Protein AF-A0A3E0WIP9-F1 (afdb_monomer)

pLDDT: mean 90.03, std 8.81, range [59.88, 97.19]

Organism: NCBI:txid302167

Foldseek 3Di:
DVVVVDDPVRAQDDDDDEPPVDDDDDHCQFPPHPDDDPRVVVLVPDQPQVNLVSRLVSSCVVCVVVVNNDPVVVVVSVVNVVVCCVVPVVSNDD

Secondary structure (DSSP, 8-state):
-GGGT--GGGS-----PPPSS--SSS-TTSTTTT--THHHHHHHHS-HHHHHHHHHHHHHHHHHHTT---HHHHHHHHHHHHHHHHH-GGGG--

Solvent-accessible surface area (backbone atoms only — not comparable to full-atom values): 5925 Å² total; per-residue (Å²): 98,62,92,75,70,44,55,80,90,73,59,88,82,82,89,66,90,56,72,82,97,56,82,78,83,76,40,77,86,40,81,77,47,85,59,56,69,70,65,33,52,59,54,68,71,41,53,63,53,55,43,51,50,50,54,52,50,46,54,50,50,52,28,52,77,72,72,59,66,43,73,66,50,55,50,50,56,50,47,55,56,49,49,47,42,71,77,39,44,85,64,53,59,136

Sequence (94 aa):
MKQAGVKRNNGVSMNMEQPHPGSGGRHRETYTYGLSGEKLDEYLDLSHRIALAHDIFDARRIYLKDQLYTHEIRKGLKSVIRKNKELYPDLFKK

Mean predicted aligned error: 4.13 Å

Structure (mmCIF, N/CA/C/O backbone):
data_AF-A0A3E0WIP9-F1
#
_entry.id   AF-A0A3E0WIP9-F1
#
loop_
_atom_site.group_PDB
_atom_site.id
_atom_site.type_symbol
_atom_site.label_atom_id
_atom_site.label_alt_id
_atom_site.label_comp_id
_atom_site.label_asym_id
_atom_site.label_entity_id
_atom_site.label_seq_id
_atom_site.pdbx_PDB_ins_code
_atom_site.Cartn_x
_atom_site.Cartn_y
_atom_site.Cartn_z
_atom_site.occupancy
_atom_site.B_iso_or_equiv
_atom_site.auth_seq_id
_atom_site.auth_comp_id
_atom_site.auth_asym_id
_atom_site.auth_atom_id
_atom_site.pdbx_PDB_model_num
ATOM 1 N N . MET A 1 1 ? 7.739 1.378 -8.201 1.00 81.81 1 MET A N 1
ATOM 2 C CA . MET A 1 1 ? 7.006 1.296 -9.494 1.00 81.81 1 MET A CA 1
ATOM 3 C C . MET A 1 1 ? 7.595 2.199 -10.580 1.00 81.81 1 MET A C 1
ATOM 5 O O . MET A 1 1 ? 8.042 1.664 -11.583 1.00 81.81 1 MET A O 1
ATOM 9 N N . LYS A 1 2 ? 7.655 3.536 -10.415 1.00 82.62 2 LYS A N 1
ATOM 10 C CA . LYS A 1 2 ? 8.227 4.441 -11.446 1.00 82.62 2 LYS A CA 1
ATOM 11 C C . LYS A 1 2 ? 9.701 4.145 -11.760 1.00 82.62 2 LYS A C 1
ATOM 13 O O . LYS A 1 2 ? 10.068 4.120 -12.926 1.00 82.62 2 LYS A O 1
ATOM 18 N N . GLN A 1 3 ? 10.514 3.874 -10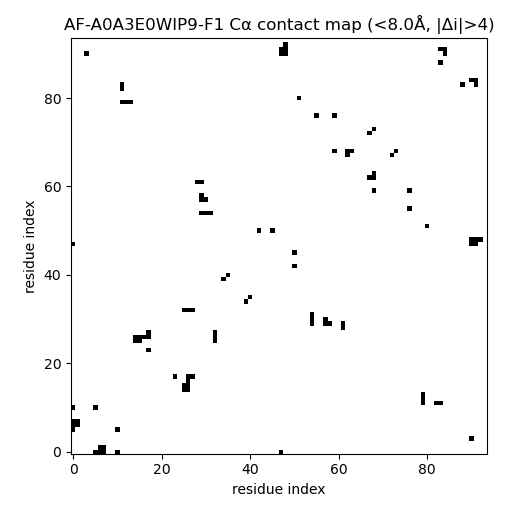.733 1.00 82.06 3 GLN A N 1
ATOM 19 C CA . GLN A 1 3 ? 11.920 3.460 -10.886 1.00 82.06 3 GLN A CA 1
ATOM 20 C C . GLN A 1 3 ? 12.070 2.168 -11.711 1.00 82.06 3 GLN A C 1
ATOM 22 O O . GLN A 1 3 ? 13.072 1.983 -12.383 1.00 82.06 3 GLN A O 1
ATOM 27 N N . ALA A 1 4 ? 11.043 1.313 -11.721 1.00 84.19 4 ALA A N 1
ATOM 28 C CA . ALA A 1 4 ? 10.982 0.097 -12.527 1.00 84.19 4 ALA A CA 1
ATOM 29 C C . ALA A 1 4 ? 10.368 0.320 -13.928 1.00 84.19 4 ALA A C 1
ATOM 31 O O . ALA A 1 4 ? 9.937 -0.630 -14.573 1.00 84.19 4 ALA A O 1
ATOM 32 N N . GLY A 1 5 ? 10.242 1.571 -14.386 1.00 88.19 5 GLY A N 1
ATOM 33 C CA . GLY A 1 5 ? 9.694 1.912 -15.706 1.00 88.19 5 GLY A CA 1
ATOM 34 C C . GLY A 1 5 ? 8.165 1.838 -15.821 1.00 88.19 5 GLY A C 1
ATOM 35 O O . GLY A 1 5 ? 7.610 2.109 -16.887 1.00 88.19 5 GLY A O 1
ATOM 36 N N . VAL A 1 6 ? 7.448 1.523 -14.737 1.00 88.06 6 VAL A N 1
ATOM 37 C CA . VAL A 1 6 ? 5.981 1.450 -14.754 1.00 88.06 6 VAL A CA 1
ATOM 38 C C . VAL A 1 6 ? 5.385 2.859 -14.797 1.00 88.06 6 VAL A C 1
ATOM 40 O O . VAL A 1 6 ? 5.593 3.671 -13.888 1.00 88.06 6 VAL A O 1
ATOM 43 N N . LYS A 1 7 ? 4.601 3.150 -15.846 1.00 88.69 7 LYS A N 1
ATOM 44 C CA . LYS A 1 7 ? 3.869 4.420 -15.981 1.00 88.69 7 LYS A CA 1
ATOM 45 C C . LYS A 1 7 ? 2.904 4.603 -14.810 1.00 88.69 7 LYS A C 1
ATOM 47 O O . LYS A 1 7 ? 2.244 3.658 -14.387 1.00 88.69 7 LYS A O 1
ATOM 52 N N . ARG A 1 8 ? 2.759 5.845 -14.336 1.00 83.44 8 ARG A N 1
ATOM 53 C CA . ARG A 1 8 ? 1.908 6.193 -13.182 1.00 83.44 8 ARG A CA 1
ATOM 54 C C . ARG A 1 8 ? 0.481 5.636 -13.292 1.00 83.44 8 ARG A C 1
ATOM 56 O O . ARG A 1 8 ? -0.037 5.130 -12.306 1.00 83.44 8 A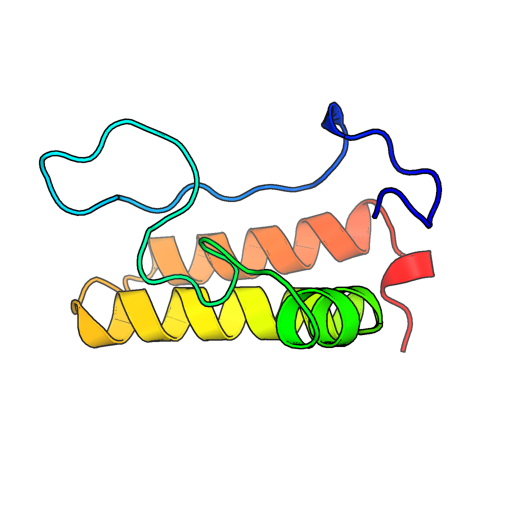RG A O 1
ATOM 63 N N . ASN A 1 9 ? -0.112 5.676 -14.485 1.00 87.25 9 ASN A N 1
ATOM 64 C CA . ASN A 1 9 ? -1.495 5.238 -14.723 1.00 87.25 9 ASN A CA 1
ATOM 65 C C . ASN A 1 9 ? -1.658 3.713 -14.826 1.00 87.25 9 ASN A C 1
ATOM 67 O O . ASN A 1 9 ? -2.781 3.229 -14.880 1.00 87.25 9 ASN A O 1
ATOM 71 N N . ASN A 1 10 ? -0.554 2.962 -14.834 1.00 89.06 10 ASN A N 1
ATOM 72 C CA . ASN A 1 10 ? -0.565 1.503 -14.927 1.00 89.06 10 ASN A CA 1
ATOM 73 C C . ASN A 1 10 ? -0.333 0.839 -13.557 1.00 89.06 10 ASN A C 1
ATOM 75 O O . ASN A 1 10 ? -0.353 -0.387 -13.446 1.00 89.06 10 ASN A O 1
ATOM 79 N N . GLY A 1 11 ? -0.081 1.625 -12.506 1.00 88.00 11 GLY A N 1
ATOM 80 C CA . GLY A 1 11 ? 0.055 1.107 -11.148 1.00 88.00 11 GLY A CA 1
ATOM 81 C C . GLY A 1 11 ? -1.276 0.591 -10.598 1.00 88.00 11 GLY A C 1
ATOM 82 O O . GLY A 1 11 ? -2.338 1.133 -10.896 1.00 88.00 11 GLY A O 1
ATOM 83 N N . VAL A 1 12 ? -1.220 -0.440 -9.756 1.00 91.56 12 VAL A N 1
ATOM 84 C CA . VAL A 1 12 ? -2.392 -0.905 -9.007 1.00 91.56 12 VAL A CA 1
ATOM 85 C C . VAL A 1 12 ? -2.587 0.011 -7.802 1.00 91.56 12 VAL A C 1
ATOM 87 O O . VAL A 1 12 ? -1.693 0.127 -6.966 1.00 91.56 12 VAL A O 1
ATOM 90 N N . SER A 1 13 ? -3.755 0.636 -7.696 1.00 87.12 13 SER A N 1
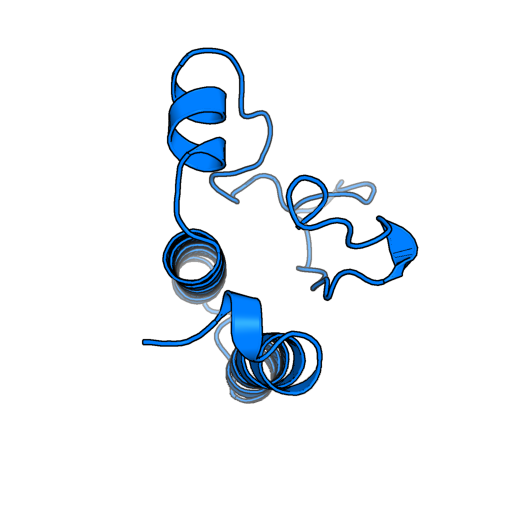ATOM 91 C CA . SER A 1 13 ? -4.148 1.461 -6.553 1.00 87.12 13 SER A CA 1
ATOM 92 C C . SER A 1 13 ? -5.357 0.870 -5.827 1.00 87.12 13 SER A C 1
ATOM 94 O O . SER A 1 13 ? -6.125 0.082 -6.385 1.00 87.12 13 SER A O 1
ATOM 96 N N . MET A 1 14 ? -5.520 1.253 -4.562 1.00 88.81 14 MET A N 1
ATOM 97 C CA . MET 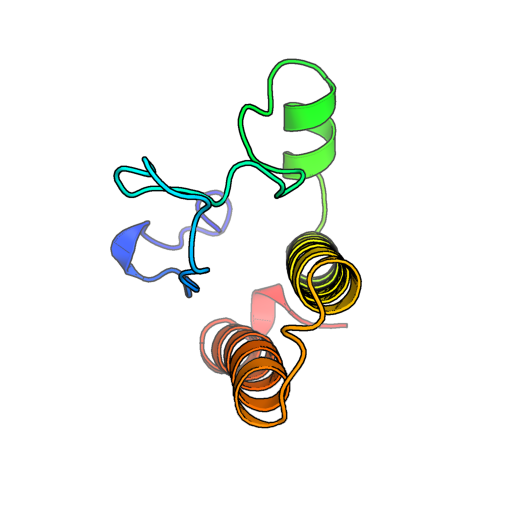A 1 14 ? -6.726 1.006 -3.778 1.00 88.81 14 MET A CA 1
ATOM 98 C C . MET A 1 14 ? -7.174 2.311 -3.133 1.00 88.81 14 MET A C 1
ATOM 100 O O . MET A 1 14 ? -6.343 3.079 -2.650 1.00 88.81 14 MET A O 1
ATOM 104 N N . ASN A 1 15 ? -8.482 2.550 -3.138 1.00 87.06 15 ASN A N 1
ATOM 105 C CA . ASN A 1 15 ? -9.082 3.657 -2.409 1.00 87.06 15 ASN A CA 1
ATOM 106 C C . ASN A 1 15 ? -9.564 3.141 -1.053 1.00 87.06 15 ASN A C 1
ATOM 108 O O . ASN A 1 15 ? -10.113 2.043 -0.969 1.00 87.06 15 ASN A O 1
ATOM 112 N N . MET A 1 16 ? -9.358 3.946 -0.017 1.00 89.12 16 MET A N 1
ATOM 113 C CA . MET A 1 16 ? -9.900 3.720 1.318 1.00 89.12 16 MET A CA 1
ATOM 114 C C . MET A 1 16 ? -10.859 4.863 1.651 1.00 89.12 16 MET A C 1
ATOM 116 O O . MET A 1 16 ? -10.630 6.000 1.231 1.00 89.12 16 MET A O 1
ATOM 120 N N . GLU A 1 17 ? -11.923 4.552 2.385 1.00 80.38 17 GLU A N 1
ATOM 121 C CA . GLU A 1 17 ? -12.883 5.543 2.875 1.00 80.38 17 GLU A CA 1
ATOM 122 C C . GLU A 1 17 ? -12.202 6.491 3.859 1.00 80.38 17 GLU A C 1
ATOM 124 O O . GLU A 1 17 ? -11.468 6.029 4.719 1.00 80.38 17 GLU A O 1
ATOM 129 N N . GLN A 1 18 ? -12.397 7.803 3.703 1.00 73.31 18 GLN A N 1
ATOM 130 C CA . GLN A 1 18 ? -11.719 8.825 4.503 1.00 73.31 18 GLN A CA 1
ATOM 131 C C . GLN A 1 18 ? -12.632 9.379 5.608 1.00 73.31 18 GLN A C 1
ATOM 133 O O . GLN A 1 18 ? -13.834 9.513 5.371 1.00 73.31 18 GLN A O 1
ATOM 138 N N . PRO A 1 19 ? -12.080 9.818 6.758 1.00 68.38 19 PRO A N 1
ATOM 139 C CA . PRO A 1 19 ? -12.847 10.539 7.772 1.00 68.38 19 PRO A CA 1
ATOM 140 C C . PRO A 1 19 ? -13.487 11.804 7.183 1.00 68.38 19 PRO A C 1
ATOM 142 O O . PRO A 1 19 ? -12.804 12.597 6.529 1.00 68.38 19 PRO A O 1
ATOM 145 N N . HIS A 1 20 ? -14.785 12.009 7.419 1.00 61.78 20 HIS A N 1
ATOM 146 C CA . HIS A 1 20 ? -15.488 13.221 6.993 1.00 61.78 20 HIS A CA 1
ATOM 147 C C . HIS A 1 20 ? -15.095 14.429 7.872 1.00 61.78 20 HIS A C 1
ATOM 149 O O . HIS A 1 20 ? -15.008 14.262 9.090 1.00 61.78 20 HIS A O 1
ATOM 155 N N . PRO A 1 21 ? -14.897 15.648 7.320 1.00 63.06 21 PRO A N 1
ATOM 156 C CA . PRO A 1 21 ? -14.973 16.046 5.911 1.00 63.06 21 PRO A CA 1
ATOM 157 C C . PRO A 1 21 ? -13.658 15.763 5.164 1.00 63.06 21 PRO A C 1
ATOM 159 O O . PRO A 1 21 ? -12.690 16.523 5.237 1.00 63.06 21 PRO A O 1
ATOM 162 N N . GLY A 1 22 ? -13.614 14.646 4.438 1.00 59.88 22 GLY A N 1
ATOM 163 C CA . GLY A 1 22 ? -12.479 14.232 3.615 1.00 59.88 22 GLY A CA 1
ATOM 164 C C . GLY A 1 22 ? -12.761 14.499 2.140 1.00 59.88 22 GLY A C 1
ATOM 165 O O . GLY A 1 22 ? -13.823 14.141 1.638 1.00 59.88 22 GLY A O 1
ATOM 166 N N . SER A 1 23 ? -11.820 15.134 1.439 1.00 60.53 23 SER A N 1
ATOM 167 C CA . SER A 1 23 ? -11.917 15.451 0.010 1.00 60.53 23 SER A CA 1
ATOM 168 C C . SER A 1 23 ? -10.809 14.745 -0.776 1.00 60.53 23 SER A C 1
ATOM 170 O O . SER A 1 23 ? -9.755 15.326 -1.027 1.00 60.53 23 SER A O 1
ATOM 172 N N . GLY A 1 24 ? -11.053 13.495 -1.178 1.00 67.12 24 GLY A N 1
ATOM 173 C CA . GLY A 1 24 ? -10.199 12.743 -2.106 1.00 67.12 24 GLY A CA 1
ATOM 174 C C . GLY A 1 24 ? -8.745 12.507 -1.656 1.00 67.12 24 GLY A C 1
ATOM 175 O O . GLY A 1 24 ? -8.274 12.971 -0.621 1.00 67.12 24 GLY A O 1
ATOM 176 N N . GLY A 1 25 ? -7.996 11.737 -2.446 1.00 77.31 25 GLY A N 1
ATOM 177 C CA . GLY A 1 25 ? -6.573 11.472 -2.196 1.00 77.31 25 GLY A CA 1
ATOM 178 C C . GLY A 1 25 ? -6.286 10.299 -1.250 1.00 77.31 25 GLY A C 1
ATOM 179 O O . GLY A 1 25 ? -7.103 9.395 -1.075 1.00 77.31 25 GLY A O 1
ATOM 180 N N . ARG A 1 26 ? -5.074 10.276 -0.681 1.00 82.69 26 ARG A N 1
ATOM 181 C CA . ARG A 1 26 ? -4.629 9.204 0.226 1.00 82.69 26 ARG A CA 1
ATOM 182 C C . ARG A 1 26 ? -5.306 9.327 1.586 1.00 82.69 26 ARG A C 1
ATOM 184 O O . ARG A 1 26 ? -5.464 10.428 2.104 1.00 82.69 26 ARG A O 1
ATOM 191 N N . HIS A 1 27 ? -5.656 8.187 2.170 1.00 88.06 27 HIS A N 1
ATOM 192 C CA . HIS A 1 27 ? -6.208 8.126 3.516 1.00 88.06 27 HIS A CA 1
ATOM 193 C C . HIS A 1 27 ? -5.222 8.707 4.533 1.00 88.06 27 HIS A C 1
ATOM 195 O O . HIS A 1 27 ? -4.064 8.290 4.570 1.00 88.06 27 HIS A O 1
ATOM 201 N N . ARG A 1 28 ? -5.668 9.660 5.357 1.00 89.19 28 ARG A N 1
ATOM 202 C CA . ARG A 1 28 ? -4.775 10.444 6.230 1.00 89.19 28 ARG A CA 1
ATOM 203 C C . ARG A 1 28 ? -4.074 9.618 7.305 1.00 89.19 28 ARG A C 1
ATOM 205 O O . ARG A 1 28 ? -3.002 10.002 7.746 1.00 89.19 28 ARG A O 1
ATOM 212 N N . GLU A 1 29 ? -4.656 8.486 7.699 1.00 90.38 29 GLU A N 1
ATOM 213 C CA . GLU A 1 29 ? -4.019 7.580 8.665 1.00 90.38 29 GLU A CA 1
ATOM 214 C C . GLU A 1 29 ? -2.999 6.622 8.039 1.00 90.38 29 GLU A C 1
ATOM 216 O O . GLU A 1 29 ? -2.340 5.885 8.770 1.00 90.38 29 GLU A O 1
ATOM 221 N N . THR A 1 30 ? -2.862 6.603 6.707 1.00 92.06 30 THR A N 1
ATOM 222 C CA . THR A 1 30 ? -1.824 5.769 6.087 1.00 92.06 30 THR A CA 1
ATOM 223 C C . THR A 1 30 ? -0.445 6.328 6.394 1.00 92.06 30 THR A C 1
ATOM 225 O O . THR A 1 30 ? -0.223 7.534 6.325 1.00 92.06 30 THR A O 1
ATOM 228 N N . TYR A 1 31 ? 0.510 5.449 6.672 1.00 93.00 31 TYR A N 1
ATOM 229 C CA . TYR A 1 31 ? 1.905 5.784 6.933 1.00 93.00 31 TYR A CA 1
ATOM 230 C C . TYR A 1 31 ? 2.509 6.651 5.825 1.00 93.00 31 TYR A C 1
ATOM 232 O O . TYR A 1 31 ? 3.309 7.540 6.090 1.00 93.00 31 TYR A O 1
ATOM 240 N N . THR A 1 32 ? 2.101 6.410 4.576 1.00 91.00 32 THR A N 1
ATOM 241 C CA . THR A 1 32 ? 2.613 7.132 3.406 1.00 91.00 32 THR A CA 1
ATOM 242 C C . THR A 1 32 ? 1.940 8.483 3.154 1.00 91.00 32 THR A C 1
ATOM 244 O O . THR A 1 32 ? 2.269 9.176 2.180 1.00 91.00 32 THR A O 1
ATOM 247 N N . TYR A 1 33 ? 0.994 8.885 4.005 1.00 90.19 33 TYR A N 1
ATOM 248 C CA . TYR A 1 33 ? 0.396 10.210 3.963 1.00 90.19 33 TYR A CA 1
ATOM 249 C C . TYR A 1 33 ? 1.391 11.261 4.470 1.00 90.19 33 TYR A C 1
ATOM 251 O O . TYR A 1 33 ? 1.841 11.212 5.609 1.00 90.19 33 TYR A O 1
ATOM 259 N N . GLY A 1 34 ? 1.734 12.228 3.615 1.00 89.31 34 GLY A N 1
ATOM 260 C CA . GLY A 1 34 ? 2.613 13.340 3.991 1.00 89.31 34 GLY A CA 1
ATOM 261 C C . GLY A 1 34 ? 4.075 12.963 4.262 1.00 89.31 34 GLY A C 1
ATOM 262 O O . GLY A 1 34 ? 4.782 13.773 4.852 1.00 89.31 34 GLY A O 1
ATOM 263 N N . LEU A 1 35 ? 4.536 11.776 3.840 1.00 92.38 35 LEU A N 1
ATOM 264 C CA . LEU A 1 35 ? 5.947 11.383 3.949 1.00 92.38 35 LEU A CA 1
ATOM 265 C C . LEU A 1 35 ? 6.872 12.424 3.304 1.00 92.38 35 LEU A C 1
ATOM 267 O O . LEU A 1 35 ? 6.660 12.834 2.160 1.00 92.38 35 LEU A O 1
ATOM 271 N N . SER A 1 36 ? 7.917 12.801 4.033 1.00 94.00 36 SER A N 1
ATOM 272 C CA . SER A 1 36 ? 8.963 13.727 3.601 1.00 94.00 36 SER A CA 1
ATOM 273 C C . SER A 1 36 ? 10.281 13.429 4.325 1.00 94.00 36 SER A C 1
ATOM 275 O O . SER A 1 36 ? 10.293 12.723 5.338 1.00 94.00 36 SER A O 1
ATOM 277 N N . GLY A 1 37 ? 11.386 13.961 3.791 1.00 95.25 37 GLY A N 1
ATOM 278 C CA . GLY A 1 37 ? 12.731 13.781 4.346 1.00 95.25 37 GLY A CA 1
ATOM 279 C C . GLY A 1 37 ? 13.169 12.317 4.394 1.00 95.25 37 GLY A C 1
ATOM 280 O O . GLY A 1 37 ? 12.736 11.509 3.577 1.00 95.25 37 GLY A O 1
ATOM 281 N N . GLU A 1 38 ? 13.967 11.974 5.404 1.00 94.44 38 GLU A N 1
ATOM 282 C CA . GLU A 1 38 ? 14.582 10.646 5.561 1.00 94.44 38 GLU A CA 1
ATOM 283 C C . GLU A 1 38 ? 13.567 9.499 5.512 1.00 94.44 38 GLU A C 1
ATOM 285 O O . GLU A 1 38 ? 13.800 8.494 4.855 1.00 94.44 38 GLU A O 1
ATOM 290 N N . LYS A 1 39 ? 12.384 9.664 6.115 1.00 92.56 39 LYS A N 1
ATOM 291 C CA . LYS A 1 39 ? 11.345 8.619 6.093 1.00 92.56 39 LYS A CA 1
ATOM 292 C C . LYS A 1 39 ? 10.817 8.333 4.690 1.00 92.56 39 LYS A C 1
ATOM 294 O O . LYS A 1 39 ? 10.398 7.213 4.403 1.00 92.56 39 LYS A O 1
ATOM 299 N N . LEU A 1 40 ? 10.751 9.358 3.836 1.00 93.75 40 LEU A N 1
ATOM 300 C CA . LEU A 1 40 ? 10.357 9.167 2.444 1.00 93.75 40 LEU A CA 1
ATOM 301 C C . LEU A 1 40 ? 11.442 8.389 1.704 1.00 93.75 40 LEU A C 1
ATOM 303 O O . LEU A 1 40 ? 11.107 7.459 0.976 1.00 93.75 40 LEU A O 1
ATOM 307 N N . ASP A 1 41 ? 12.703 8.751 1.917 1.00 93.88 41 ASP A N 1
ATOM 308 C CA . ASP A 1 41 ? 13.842 8.103 1.271 1.00 93.88 41 ASP A CA 1
ATOM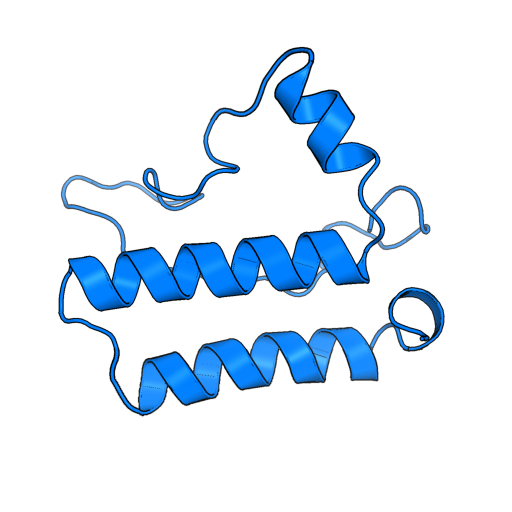 309 C C . ASP A 1 41 ? 13.939 6.629 1.696 1.00 93.88 41 ASP A C 1
ATOM 311 O O . ASP A 1 41 ? 13.922 5.746 0.840 1.00 93.88 41 ASP A O 1
ATOM 315 N N . GLU A 1 42 ? 13.855 6.346 3.000 1.00 94.56 42 GLU A N 1
ATOM 316 C CA . GLU A 1 42 ? 13.798 4.984 3.548 1.00 94.56 42 GLU A CA 1
ATOM 317 C C . GLU A 1 42 ? 12.657 4.159 2.941 1.00 94.56 42 GLU A C 1
ATOM 319 O O . GLU A 1 42 ? 12.845 2.998 2.576 1.00 94.56 42 GLU A O 1
ATOM 324 N N . TYR A 1 43 ? 11.461 4.747 2.809 1.00 94.31 43 TYR A N 1
ATOM 325 C CA . TYR A 1 43 ? 10.320 4.063 2.203 1.00 94.31 43 TYR A CA 1
ATOM 326 C C . TYR A 1 43 ? 10.537 3.792 0.706 1.00 94.31 43 TYR A C 1
ATOM 328 O O . TYR A 1 43 ? 10.133 2.739 0.206 1.00 94.31 43 TYR A O 1
ATOM 336 N N . LEU A 1 44 ? 11.145 4.730 -0.026 1.00 91.62 44 LEU A N 1
ATOM 337 C CA . LEU A 1 44 ? 11.426 4.584 -1.456 1.00 91.62 44 LEU A CA 1
ATOM 338 C C . LEU A 1 44 ? 12.537 3.564 -1.741 1.00 91.62 44 LEU A C 1
ATOM 340 O O . LEU A 1 44 ? 12.511 2.960 -2.816 1.00 91.62 44 LEU A O 1
ATOM 344 N N . ASP A 1 45 ? 13.438 3.338 -0.786 1.00 93.69 45 ASP A N 1
ATOM 345 C CA . ASP A 1 45 ? 14.491 2.319 -0.852 1.00 93.69 45 ASP A CA 1
ATOM 346 C C . ASP A 1 45 ? 13.979 0.898 -0.560 1.00 93.69 45 ASP A C 1
ATOM 348 O O . ASP A 1 45 ? 14.654 -0.096 -0.854 1.00 93.69 45 ASP A O 1
ATOM 352 N N . LEU A 1 46 ? 12.758 0.756 -0.029 1.00 93.81 46 LEU A N 1
ATOM 353 C CA . LEU A 1 46 ? 12.147 -0.554 0.168 1.00 93.81 46 LEU A CA 1
ATOM 354 C C . LEU A 1 46 ? 11.960 -1.282 -1.166 1.00 93.81 46 LEU A C 1
ATOM 356 O O . LEU A 1 46 ? 11.457 -0.744 -2.156 1.00 93.81 46 LEU A O 1
ATOM 360 N N . SER A 1 47 ? 12.241 -2.588 -1.162 1.00 93.94 47 SER A N 1
ATOM 361 C CA . SER A 1 47 ? 11.862 -3.433 -2.295 1.00 93.94 47 SER A CA 1
ATOM 362 C C . SER A 1 47 ? 10.347 -3.379 -2.530 1.00 93.94 47 SER A C 1
ATOM 364 O O . SER A 1 47 ? 9.553 -3.317 -1.588 1.00 93.94 47 SER A O 1
ATOM 366 N N . HIS A 1 48 ? 9.930 -3.488 -3.794 1.00 93.69 48 HIS A N 1
ATOM 367 C CA . HIS A 1 48 ? 8.520 -3.444 -4.199 1.00 93.69 48 HIS A CA 1
ATOM 368 C C . HIS A 1 48 ? 7.625 -4.378 -3.369 1.00 93.69 48 HIS A C 1
ATOM 370 O O . HIS A 1 48 ? 6.510 -4.016 -2.992 1.00 93.69 48 HIS A O 1
ATOM 376 N N . ARG A 1 49 ? 8.125 -5.575 -3.039 1.00 93.50 49 ARG A N 1
ATOM 377 C CA . ARG A 1 49 ? 7.417 -6.556 -2.212 1.00 93.50 49 ARG A CA 1
ATOM 378 C C . ARG A 1 49 ? 7.235 -6.089 -0.769 1.00 93.50 49 ARG A C 1
ATOM 380 O O . ARG A 1 49 ? 6.157 -6.301 -0.214 1.00 93.50 49 ARG A O 1
ATOM 387 N N . ILE A 1 50 ? 8.266 -5.498 -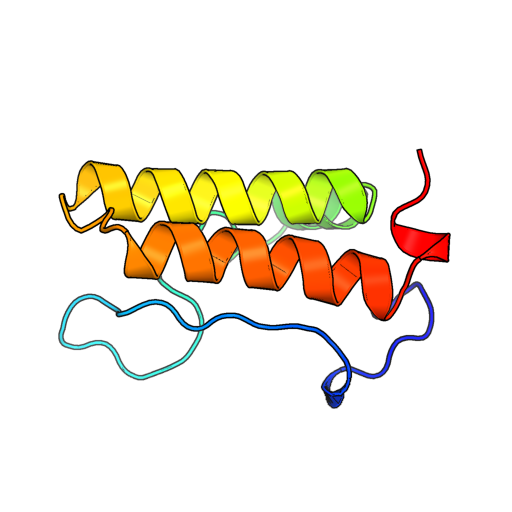0.171 1.00 95.19 50 ILE A N 1
ATOM 388 C CA . ILE A 1 50 ? 8.211 -4.998 1.206 1.00 95.19 50 ILE A CA 1
ATOM 389 C C . ILE A 1 50 ? 7.326 -3.756 1.280 1.00 95.19 50 ILE A C 1
ATOM 391 O O . ILE A 1 50 ? 6.445 -3.722 2.133 1.00 95.19 50 ILE A O 1
ATOM 395 N N . ALA A 1 51 ? 7.459 -2.816 0.340 1.00 94.81 51 ALA A N 1
ATOM 396 C CA . ALA A 1 51 ? 6.587 -1.645 0.250 1.00 94.81 51 ALA A CA 1
ATOM 397 C C . ALA A 1 51 ? 5.104 -2.046 0.115 1.00 94.81 51 ALA A C 1
ATOM 399 O O . ALA A 1 51 ? 4.259 -1.585 0.878 1.00 94.81 51 ALA A O 1
ATOM 400 N N . LEU A 1 52 ? 4.784 -3.000 -0.773 1.00 95.38 52 LEU A N 1
ATOM 401 C CA . LEU A 1 52 ? 3.417 -3.513 -0.913 1.00 95.38 52 LEU A CA 1
ATOM 402 C C . LEU A 1 52 ? 2.912 -4.189 0.370 1.00 95.38 52 LEU A C 1
ATOM 404 O O . LEU A 1 52 ? 1.760 -4.001 0.754 1.00 95.38 52 LEU A O 1
ATOM 408 N N . ALA A 1 53 ? 3.740 -5.008 1.023 1.00 95.75 53 ALA A N 1
ATOM 409 C CA . ALA A 1 53 ? 3.352 -5.650 2.276 1.00 95.75 53 ALA A CA 1
ATOM 410 C C . ALA A 1 53 ? 3.079 -4.606 3.366 1.00 95.75 53 ALA A C 1
ATOM 412 O O . ALA A 1 53 ? 2.062 -4.700 4.051 1.00 95.75 53 ALA A O 1
ATOM 413 N N . HIS A 1 54 ? 3.952 -3.605 3.474 1.00 95.62 54 HIS A N 1
ATOM 414 C CA . HIS A 1 54 ? 3.829 -2.494 4.403 1.00 95.62 54 HIS A CA 1
ATOM 415 C C . HIS A 1 54 ? 2.495 -1.759 4.213 1.00 95.62 54 HIS A C 1
ATOM 417 O O . HIS A 1 54 ? 1.712 -1.667 5.158 1.00 95.62 54 HI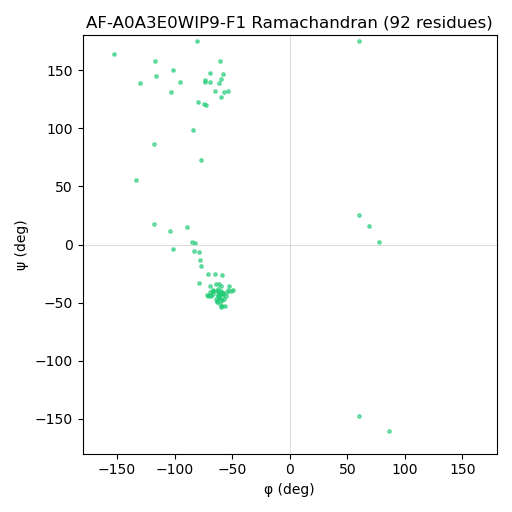S A O 1
ATOM 423 N N . ASP A 1 55 ? 2.175 -1.343 2.985 1.00 95.38 55 ASP A N 1
ATOM 424 C CA . ASP A 1 55 ? 0.931 -0.626 2.680 1.00 95.38 55 ASP A CA 1
ATOM 425 C C . ASP A 1 55 ? -0.324 -1.467 2.974 1.00 95.38 55 ASP A C 1
ATOM 427 O O . ASP A 1 55 ? -1.325 -0.956 3.481 1.00 95.38 55 ASP A O 1
ATOM 431 N N . ILE A 1 56 ? -0.291 -2.775 2.688 1.00 97.19 56 ILE A N 1
ATOM 432 C CA . ILE A 1 56 ? -1.421 -3.671 2.973 1.00 97.19 56 ILE A CA 1
ATOM 433 C C . ILE A 1 56 ? -1.608 -3.880 4.479 1.00 97.19 56 ILE A C 1
ATOM 435 O O . ILE A 1 56 ? -2.748 -3.929 4.952 1.00 97.19 56 ILE A O 1
ATOM 439 N N . PHE A 1 57 ? -0.521 -4.031 5.240 1.00 97.19 57 PHE A N 1
ATOM 440 C CA . PHE A 1 57 ? -0.602 -4.163 6.694 1.00 97.19 57 PHE A CA 1
ATOM 441 C C . PHE A 1 57 ? -1.095 -2.881 7.349 1.00 97.19 57 PHE A C 1
ATOM 443 O O . PHE A 1 57 ? -1.926 -2.952 8.254 1.00 97.19 57 PHE A O 1
ATOM 450 N N . ASP A 1 58 ? -0.642 -1.735 6.858 1.00 96.38 58 ASP A N 1
ATOM 451 C CA . ASP A 1 58 ? -1.073 -0.434 7.339 1.00 96.38 58 ASP A CA 1
ATOM 452 C C . ASP A 1 58 ? -2.570 -0.204 7.085 1.00 96.38 58 ASP A C 1
ATOM 454 O O . ASP A 1 58 ? -3.328 0.041 8.025 1.00 96.38 58 ASP A O 1
ATOM 458 N N . ALA A 1 59 ? -3.041 -0.441 5.855 1.00 96.06 59 ALA A N 1
ATOM 459 C CA . ALA A 1 59 ? -4.466 -0.380 5.531 1.00 96.06 59 ALA A CA 1
ATOM 460 C C . ALA A 1 59 ? -5.300 -1.342 6.394 1.00 96.06 59 ALA A C 1
ATOM 462 O O . ALA A 1 59 ? -6.347 -0.972 6.924 1.00 96.06 59 ALA A O 1
ATOM 463 N N . ARG A 1 60 ? -4.826 -2.581 6.585 1.00 96.56 60 ARG A N 1
ATOM 464 C CA . ARG A 1 60 ? -5.488 -3.560 7.459 1.00 96.56 60 ARG A CA 1
ATOM 465 C C . ARG A 1 60 ? -5.565 -3.071 8.906 1.00 96.56 60 ARG A C 1
ATOM 467 O O . ARG A 1 60 ? -6.594 -3.280 9.544 1.00 96.56 60 ARG A O 1
ATOM 474 N N . ARG A 1 61 ? -4.493 -2.473 9.430 1.00 97.19 61 ARG A N 1
ATOM 475 C CA . ARG A 1 61 ? -4.439 -1.932 10.793 1.00 97.19 61 ARG A CA 1
ATOM 476 C C . ARG A 1 61 ? -5.477 -0.829 10.982 1.00 97.19 61 ARG A C 1
ATOM 478 O O . ARG A 1 61 ? -6.184 -0.872 11.982 1.00 97.19 61 ARG A O 1
ATOM 485 N N . ILE A 1 62 ? -5.595 0.089 10.022 1.00 95.19 62 ILE A N 1
ATOM 486 C CA . ILE A 1 62 ? -6.599 1.167 10.033 1.00 95.19 62 ILE A CA 1
ATOM 487 C C . ILE A 1 62 ? -8.009 0.566 10.075 1.00 95.19 62 ILE A C 1
ATOM 489 O O . ILE A 1 62 ? -8.751 0.804 11.020 1.00 95.19 62 ILE A O 1
ATOM 493 N N . TYR A 1 63 ? -8.338 -0.335 9.143 1.00 95.31 63 TYR A N 1
ATOM 494 C CA . TYR A 1 63 ? -9.658 -0.976 9.131 1.00 95.31 63 TYR A CA 1
ATOM 495 C C . TYR A 1 63 ? -9.976 -1.759 10.412 1.00 95.31 63 TYR A C 1
ATOM 497 O O . TYR A 1 63 ? -11.130 -1.807 10.827 1.00 95.31 63 TYR A O 1
ATOM 505 N N . LEU A 1 64 ? -8.986 -2.403 11.038 1.00 95.81 64 LEU A N 1
ATOM 506 C CA . LEU A 1 64 ? -9.184 -3.099 12.314 1.00 95.81 64 LEU A CA 1
ATOM 507 C C . LEU A 1 64 ? -9.429 -2.122 13.467 1.00 95.81 64 LEU A C 1
ATOM 509 O O . LEU A 1 64 ? -10.319 -2.366 14.277 1.00 95.81 64 LEU A O 1
ATOM 513 N N . LYS A 1 65 ? -8.654 -1.035 13.529 1.00 95.06 65 LYS A N 1
ATOM 514 C CA . LYS A 1 65 ? -8.799 0.028 14.529 1.00 95.06 65 LYS A CA 1
ATOM 515 C C . LYS A 1 65 ? -10.193 0.657 14.463 1.00 95.06 65 LYS A C 1
ATOM 517 O O . LYS A 1 65 ? -10.818 0.838 15.503 1.00 95.06 65 LYS A O 1
ATOM 522 N N . ASP A 1 66 ? -10.695 0.885 13.254 1.00 92.81 66 ASP A N 1
ATOM 523 C CA . ASP A 1 66 ? -12.000 1.511 13.019 1.00 92.81 66 ASP A CA 1
ATOM 524 C C . ASP A 1 66 ? -13.168 0.507 13.053 1.00 92.81 66 ASP A C 1
ATOM 526 O O . ASP A 1 66 ? -14.313 0.882 12.830 1.00 92.81 66 ASP A O 1
ATOM 530 N N . GLN A 1 67 ? -12.900 -0.778 13.330 1.00 94.69 67 GLN A N 1
ATOM 531 C CA . GLN A 1 67 ? -13.891 -1.868 13.324 1.00 94.69 67 GLN A CA 1
ATOM 532 C C . GLN A 1 67 ? -14.594 -2.083 11.965 1.00 94.69 67 GLN A C 1
ATOM 534 O O . GLN A 1 67 ? -15.674 -2.663 11.888 1.00 94.69 67 GLN A O 1
ATOM 539 N N . LEU A 1 68 ? -13.940 -1.690 10.870 1.00 94.19 68 LEU A N 1
ATOM 540 C CA . LEU A 1 68 ? -14.424 -1.787 9.487 1.00 94.19 68 LEU A CA 1
ATOM 541 C C . LEU A 1 68 ? -13.767 -2.933 8.692 1.00 94.19 68 LEU A C 1
ATOM 543 O O . LEU A 1 68 ? -13.891 -3.010 7.470 1.00 94.19 68 LEU A O 1
ATOM 547 N N . TYR A 1 69 ? -13.041 -3.845 9.348 1.00 95.38 69 TYR A N 1
ATOM 548 C CA . TYR A 1 69 ? -12.366 -4.966 8.680 1.00 95.38 69 TYR A CA 1
ATOM 549 C C . TYR A 1 69 ? -13.332 -6.104 8.295 1.00 95.38 69 TYR A C 1
ATOM 551 O O . TYR A 1 69 ? -13.324 -7.187 8.886 1.00 95.38 69 TYR A O 1
ATOM 559 N N . THR A 1 70 ? -14.161 -5.869 7.277 1.00 95.75 70 THR A N 1
ATOM 560 C CA . THR A 1 70 ? -15.145 -6.843 6.779 1.00 95.75 70 THR A CA 1
ATOM 561 C C . THR A 1 70 ? -14.538 -7.897 5.840 1.00 95.75 70 THR A C 1
ATOM 563 O O . THR A 1 70 ? -13.360 -7.846 5.450 1.00 95.75 70 THR A O 1
ATOM 566 N N . HIS A 1 71 ? -15.355 -8.875 5.432 1.00 96.69 71 HIS A N 1
ATOM 567 C CA . HIS A 1 71 ? -14.966 -9.870 4.430 1.00 96.69 71 HIS A CA 1
ATOM 568 C C . HIS A 1 71 ? -14.600 -9.218 3.084 1.00 96.69 71 HIS A C 1
ATOM 570 O O . HIS A 1 71 ? -13.618 -9.610 2.444 1.00 96.69 71 HIS A O 1
ATOM 576 N N . GLU A 1 72 ? -15.348 -8.196 2.677 1.00 95.31 72 GLU A N 1
ATOM 577 C CA . GLU A 1 72 ? -15.166 -7.435 1.442 1.00 95.31 72 GLU A CA 1
ATOM 578 C C . GLU A 1 72 ? -13.829 -6.695 1.460 1.00 95.31 72 GLU A C 1
ATOM 580 O O . GLU A 1 72 ? -13.048 -6.827 0.514 1.00 95.31 72 GLU A O 1
ATOM 585 N N . ILE A 1 73 ? -13.510 -6.012 2.566 1.00 95.06 73 ILE A N 1
ATOM 586 C CA . ILE A 1 73 ? -12.214 -5.349 2.760 1.00 95.06 73 ILE A CA 1
ATOM 587 C C . ILE A 1 73 ? -11.075 -6.364 2.675 1.00 95.06 73 ILE A C 1
ATOM 589 O O . ILE A 1 73 ? -10.112 -6.177 1.922 1.00 95.06 73 ILE A O 1
ATOM 593 N N . ARG A 1 74 ? -11.195 -7.499 3.372 1.00 96.12 74 ARG A N 1
ATOM 594 C CA . ARG A 1 74 ? -10.193 -8.572 3.312 1.00 96.12 74 ARG A CA 1
ATOM 595 C C . ARG A 1 74 ? -9.993 -9.094 1.886 1.00 96.12 74 ARG A C 1
ATOM 597 O O . ARG A 1 74 ? -8.852 -9.354 1.489 1.00 96.12 74 ARG A O 1
ATOM 604 N N . LYS A 1 75 ? -11.070 -9.266 1.115 1.00 96.88 75 LYS A N 1
ATOM 605 C CA . LYS A 1 75 ? -11.016 -9.691 -0.292 1.00 96.88 75 LYS A CA 1
ATOM 606 C C . LYS A 1 75 ? -10.371 -8.617 -1.175 1.00 96.88 75 LYS A C 1
ATOM 608 O O . LYS A 1 75 ? -9.549 -8.962 -2.025 1.00 96.88 75 LYS A O 1
ATOM 613 N N . GLY A 1 76 ? -10.675 -7.342 -0.937 1.00 95.94 76 GLY A N 1
ATOM 614 C CA . GLY A 1 76 ? -10.072 -6.193 -1.613 1.00 95.94 76 GLY A CA 1
ATOM 615 C C . GLY A 1 76 ? -8.554 -6.147 -1.438 1.00 95.94 76 GLY A C 1
ATOM 616 O O . GLY A 1 76 ? -7.825 -6.171 -2.431 1.00 95.94 76 GLY A O 1
ATOM 617 N N . LEU A 1 77 ? -8.065 -6.213 -0.195 1.00 96.50 77 LEU A N 1
ATOM 618 C CA . LEU A 1 77 ? -6.625 -6.223 0.101 1.00 96.50 77 LEU A CA 1
ATOM 619 C C . LEU A 1 77 ? -5.904 -7.408 -0.568 1.00 96.50 77 LEU A C 1
ATOM 621 O O . LEU A 1 77 ? -4.838 -7.247 -1.165 1.00 96.50 77 LEU A O 1
ATOM 625 N N . LYS A 1 78 ? -6.508 -8.605 -0.547 1.00 97.06 78 LYS A N 1
ATOM 626 C CA . LYS A 1 78 ? -5.968 -9.777 -1.262 1.00 97.06 78 LYS A CA 1
ATOM 627 C C . LYS A 1 78 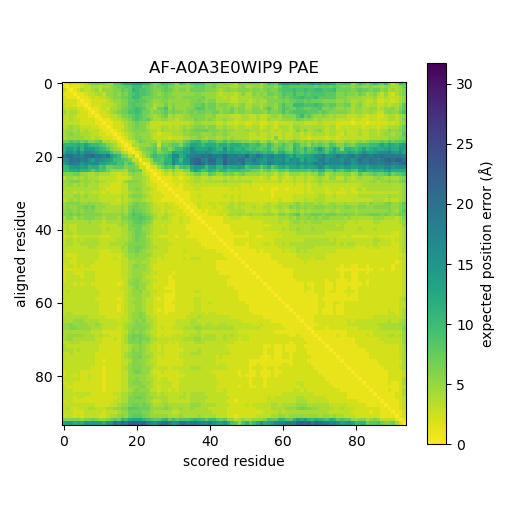? -5.928 -9.569 -2.780 1.00 97.06 78 LYS A C 1
ATOM 629 O O . LYS A 1 78 ? -4.963 -9.979 -3.423 1.00 97.06 78 LYS A O 1
ATOM 634 N N . SER A 1 79 ? -6.955 -8.939 -3.348 1.00 97.06 79 SER A N 1
ATOM 635 C CA . SER A 1 79 ? -7.034 -8.629 -4.780 1.00 97.06 79 SER A CA 1
ATOM 636 C C . SER A 1 79 ? -5.908 -7.687 -5.215 1.00 97.06 79 SER A C 1
ATOM 638 O O . SER A 1 79 ? -5.289 -7.929 -6.248 1.00 97.06 79 SER A O 1
ATOM 640 N N . VAL A 1 80 ? -5.568 -6.681 -4.402 1.00 96.12 80 VAL A N 1
ATOM 641 C CA . VAL A 1 80 ? -4.439 -5.768 -4.665 1.00 96.12 80 VAL A CA 1
ATOM 642 C C . VAL A 1 80 ? -3.113 -6.524 -4.719 1.00 96.12 80 VAL A C 1
ATOM 644 O O . VAL A 1 80 ? -2.341 -6.338 -5.662 1.00 96.12 80 VAL A O 1
ATOM 647 N N . ILE A 1 81 ? -2.860 -7.417 -3.753 1.00 95.81 81 ILE A N 1
ATOM 648 C CA . ILE A 1 81 ? -1.647 -8.251 -3.749 1.00 95.81 81 ILE A CA 1
ATOM 649 C C . ILE A 1 81 ? -1.582 -9.106 -5.014 1.00 95.81 81 ILE A C 1
ATOM 651 O O . ILE A 1 81 ? -0.544 -9.164 -5.672 1.00 95.81 81 ILE A O 1
ATOM 655 N N . ARG A 1 82 ? -2.690 -9.773 -5.351 1.00 96.69 82 ARG A N 1
ATOM 656 C CA . ARG A 1 82 ? -2.765 -10.654 -6.516 1.00 96.69 82 ARG A CA 1
ATOM 657 C C . ARG A 1 82 ? -2.498 -9.885 -7.812 1.00 96.69 82 ARG A C 1
ATOM 659 O O . ARG A 1 82 ? -1.599 -10.268 -8.549 1.00 96.69 82 ARG A O 1
ATOM 666 N N . LYS A 1 83 ? -3.193 -8.764 -8.033 1.00 96.25 83 LYS A N 1
ATOM 667 C CA . LYS A 1 83 ? -3.034 -7.934 -9.238 1.00 96.25 83 LYS A CA 1
ATOM 668 C C . LYS A 1 83 ? -1.604 -7.434 -9.422 1.00 96.25 83 LYS A C 1
ATOM 670 O O . LYS A 1 83 ? -1.098 -7.456 -10.535 1.00 96.25 83 LYS A O 1
ATOM 675 N N . ASN A 1 84 ? -0.938 -7.007 -8.347 1.00 95.19 84 ASN A N 1
ATOM 676 C CA . ASN A 1 84 ? 0.458 -6.570 -8.427 1.00 95.19 84 ASN A CA 1
ATOM 677 C C . ASN A 1 84 ? 1.387 -7.700 -8.892 1.00 95.19 84 ASN A C 1
ATOM 679 O O . ASN A 1 84 ? 2.224 -7.483 -9.764 1.00 95.19 84 ASN A O 1
ATOM 683 N N . LYS A 1 85 ? 1.204 -8.911 -8.355 1.00 94.25 85 LYS A N 1
ATOM 684 C CA . LYS A 1 85 ? 1.992 -10.090 -8.743 1.00 94.25 85 LYS A CA 1
ATOM 685 C C . LYS A 1 85 ? 1.695 -10.574 -10.161 1.00 94.25 85 LYS A C 1
ATOM 687 O O . LYS A 1 85 ? 2.606 -11.044 -10.826 1.00 94.25 85 LYS A O 1
ATOM 692 N N . GLU A 1 86 ? 0.445 -10.477 -10.606 1.00 95.06 86 GLU A N 1
ATOM 693 C CA . GLU A 1 86 ? 0.030 -10.870 -11.959 1.00 95.06 86 GLU A CA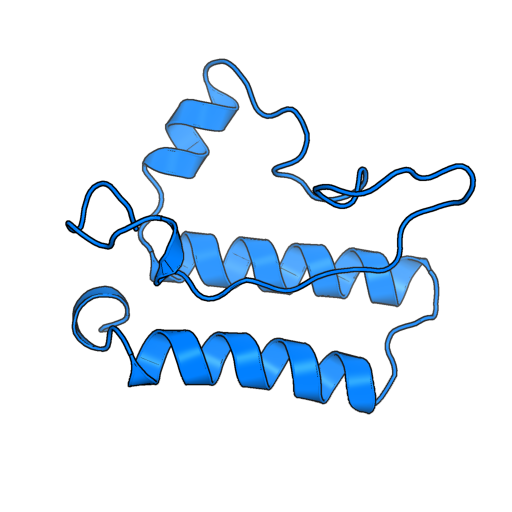 1
ATOM 694 C C . GLU A 1 86 ? 0.538 -9.887 -13.021 1.00 95.06 86 GLU A C 1
ATOM 696 O O . GLU A 1 86 ? 1.032 -10.314 -14.059 1.00 95.06 86 GLU A O 1
ATOM 701 N N . LEU A 1 87 ? 0.447 -8.578 -12.763 1.00 94.38 87 LEU A N 1
ATOM 702 C CA . LEU A 1 87 ? 0.849 -7.545 -13.724 1.00 94.38 87 LEU A CA 1
ATOM 703 C C . LEU A 1 87 ? 2.363 -7.331 -13.779 1.00 94.38 87 LEU A C 1
ATOM 705 O O . LEU A 1 87 ? 2.893 -6.994 -14.834 1.00 94.38 87 LEU A O 1
ATOM 709 N N . TYR A 1 88 ? 3.054 -7.500 -12.651 1.00 94.38 88 TYR A N 1
ATOM 710 C CA . TYR A 1 88 ? 4.479 -7.190 -12.527 1.00 94.38 88 TYR A CA 1
ATOM 711 C C . TYR A 1 88 ? 5.253 -8.315 -11.829 1.00 94.38 88 TYR A C 1
ATOM 713 O O . TYR A 1 88 ? 5.924 -8.061 -10.827 1.00 94.38 88 TYR A O 1
ATOM 721 N N . PRO A 1 89 ? 5.182 -9.564 -12.324 1.00 93.12 89 PRO A N 1
ATOM 722 C CA . PRO A 1 89 ? 5.734 -10.725 -11.631 1.00 93.12 89 PRO A CA 1
ATOM 723 C C . PRO A 1 89 ? 7.210 -10.546 -11.274 1.00 93.12 89 PRO A C 1
ATOM 725 O O . PRO A 1 89 ? 7.589 -10.851 -10.147 1.00 93.12 89 PRO A O 1
ATOM 728 N N . ASP A 1 90 ? 8.013 -9.972 -12.176 1.00 93.12 90 ASP A N 1
ATOM 729 C CA . ASP A 1 90 ? 9.448 -9.731 -11.978 1.00 93.12 90 ASP A CA 1
ATOM 730 C C . ASP A 1 90 ? 9.760 -8.803 -10.800 1.00 93.12 90 ASP A C 1
ATOM 732 O O . ASP A 1 90 ? 10.745 -9.023 -10.100 1.00 93.12 90 ASP A O 1
ATOM 736 N N . LEU A 1 91 ? 8.899 -7.818 -10.526 1.00 91.75 91 LEU A N 1
ATOM 737 C CA . LEU A 1 91 ? 9.081 -6.879 -9.412 1.00 91.75 91 LEU A CA 1
ATOM 738 C C . LEU A 1 91 ? 8.717 -7.493 -8.057 1.00 91.75 91 LEU A C 1
ATOM 740 O O . LEU A 1 91 ? 9.116 -6.973 -7.016 1.00 91.75 91 LEU A O 1
ATOM 744 N N . PHE A 1 92 ? 7.953 -8.585 -8.062 1.00 91.31 92 PHE A N 1
ATOM 745 C CA . PHE A 1 92 ? 7.432 -9.236 -6.860 1.00 91.31 92 PHE A CA 1
ATOM 746 C C . PHE A 1 92 ? 7.945 -10.675 -6.681 1.00 91.31 92 PHE A C 1
ATOM 748 O O . PHE A 1 92 ? 7.357 -11.436 -5.899 1.00 91.31 92 PHE A O 1
ATOM 755 N N . LYS A 1 93 ? 9.033 -11.048 -7.373 1.00 85.00 93 LYS A N 1
ATOM 756 C CA . LYS A 1 93 ? 9.740 -12.324 -7.173 1.00 85.00 93 LYS A CA 1
ATOM 757 C C . LYS A 1 93 ? 10.279 -12.447 -5.739 1.00 85.00 93 LYS A C 1
ATOM 759 O O . LYS A 1 93 ? 10.370 -11.464 -5.001 1.00 85.00 93 LYS A O 1
ATOM 764 N N . LYS A 1 94 ? 10.514 -13.694 -5.321 1.00 67.00 94 LYS A N 1
ATOM 765 C CA . LYS A 1 94 ? 11.032 -14.017 -3.987 1.00 67.00 94 LYS A CA 1
ATOM 766 C C . LYS A 1 94 ? 12.504 -13.685 -3.860 1.00 67.00 94 LYS A C 1
ATOM 768 O O . LYS A 1 94 ? 13.227 -13.933 -4.845 1.00 67.00 94 LYS A O 1
#

Radius of gyration: 13.88 Å; Cα contacts (8 Å, |Δi|>4): 55; chains: 1; bounding box: 30×30×30 Å